Protein AF-F8DB50-F1 (afdb_monomer_lite)

Organism: Halopiger xanaduensis (strain DSM 18323 / JCM 14033 / SH-6) (NCBI:txid797210)

Foldseek 3Di:
DDADPVRHADWDKDWDVVLVVCLVVQHKDKDWDWDDDDPGDIDTPDIDIDGSVRQDDFDWDDPDVPPPTTMGIGGPVSGD

pLDDT: mean 90.79, std 8.89, range [62.22, 98.31]

Structure (mmCIF, N/CA/C/O backbone):
data_AF-F8DB50-F1
#
_entry.id   AF-F8DB50-F1
#
loop_
_atom_site.group_PDB
_atom_site.id
_atom_site.type_symbol
_atom_site.label_atom_id
_atom_site.label_alt_id
_atom_site.label_comp_id
_atom_site.label_asym_id
_atom_site.label_entity_id
_atom_site.label_seq_id
_atom_site.pdbx_PDB_ins_code
_atom_site.Cartn_x
_atom_site.Cartn_y
_atom_site.Cartn_z
_atom_site.occupancy
_atom_site.B_iso_or_equiv
_atom_site.auth_seq_id
_atom_site.auth_comp_id
_atom_site.auth_asym_id
_atom_site.auth_atom_id
_atom_site.pdbx_PDB_model_num
ATOM 1 N N . MET A 1 1 ? 7.032 8.369 -12.755 1.00 62.22 1 MET A N 1
ATOM 2 C CA . MET A 1 1 ? 6.412 7.327 -11.900 1.00 62.22 1 MET A CA 1
ATOM 3 C C . MET A 1 1 ? 6.455 6.015 -12.673 1.00 62.22 1 MET A C 1
ATOM 5 O O . MET A 1 1 ? 6.407 6.098 -13.892 1.00 62.22 1 MET A O 1
ATOM 9 N N . PRO A 1 2 ? 6.612 4.836 -12.046 1.00 70.06 2 PRO A N 1
ATOM 10 C CA . PRO A 1 2 ? 6.480 3.579 -12.775 1.00 70.06 2 PRO A CA 1
ATOM 11 C C . PRO A 1 2 ? 5.055 3.457 -13.315 1.00 70.06 2 PRO A C 1
ATOM 13 O O . PRO A 1 2 ? 4.084 3.637 -12.574 1.00 70.06 2 PRO A O 1
ATOM 16 N N . GLU A 1 3 ? 4.953 3.166 -14.602 1.00 75.75 3 GLU A N 1
ATOM 17 C CA . GLU A 1 3 ? 3.692 2.957 -15.300 1.00 75.75 3 GLU A CA 1
ATOM 18 C C . GLU A 1 3 ? 3.486 1.459 -15.511 1.00 75.75 3 GLU A C 1
ATOM 20 O O . GLU A 1 3 ? 4.430 0.690 -15.713 1.00 75.75 3 GLU A O 1
ATOM 25 N N . HIS A 1 4 ? 2.235 1.033 -15.429 1.00 72.25 4 HIS A N 1
ATOM 26 C CA . HIS A 1 4 ? 1.813 -0.272 -15.899 1.00 72.25 4 HIS A CA 1
ATOM 27 C C . HIS A 1 4 ? 1.964 -0.338 -17.424 1.00 72.25 4 HIS A C 1
ATOM 29 O O . HIS A 1 4 ? 1.982 0.680 -18.113 1.00 72.25 4 HIS A O 1
ATOM 35 N N . SER A 1 5 ? 1.996 -1.551 -17.976 1.00 72.19 5 SER A N 1
ATOM 36 C CA . SER A 1 5 ? 2.095 -1.779 -19.427 1.00 72.19 5 SER A CA 1
ATOM 37 C C . SER A 1 5 ? 0.964 -1.142 -20.248 1.00 72.19 5 SER A C 1
ATOM 39 O O . SER A 1 5 ? 1.102 -0.986 -21.455 1.00 72.19 5 SER A O 1
ATOM 41 N N . ASN A 1 6 ? -0.143 -0.765 -19.605 1.00 75.94 6 ASN A N 1
ATOM 42 C CA . ASN A 1 6 ? -1.279 -0.068 -20.205 1.00 75.94 6 ASN A CA 1
ATOM 43 C C . ASN A 1 6 ? -1.243 1.4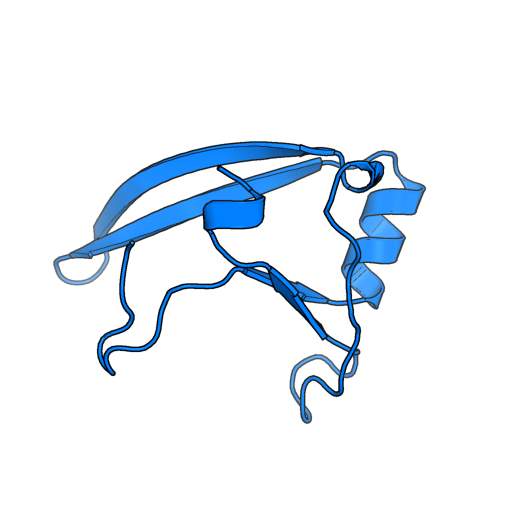64 -20.004 1.00 75.94 6 ASN A C 1
ATOM 45 O O . ASN A 1 6 ? -2.274 2.116 -20.160 1.00 75.94 6 ASN A O 1
ATOM 49 N N . GLY A 1 7 ? -0.099 2.029 -19.602 1.00 78.38 7 GLY A N 1
ATOM 50 C CA . GLY A 1 7 ? 0.101 3.469 -19.393 1.00 78.38 7 GLY A CA 1
ATOM 51 C C . GLY A 1 7 ? -0.520 4.030 -18.108 1.00 78.38 7 GLY A C 1
ATOM 52 O O . GLY A 1 7 ? -0.387 5.217 -17.830 1.00 78.38 7 GLY A O 1
ATOM 53 N N . GLN A 1 8 ? -1.199 3.207 -17.302 1.00 82.06 8 GLN A N 1
ATOM 54 C CA . GLN A 1 8 ? -1.751 3.651 -16.020 1.00 82.06 8 GLN A CA 1
ATOM 55 C C . GLN A 1 8 ? -0.656 3.728 -14.949 1.00 82.06 8 GLN A C 1
ATOM 57 O O . GLN A 1 8 ? 0.233 2.875 -14.921 1.00 82.06 8 GLN A O 1
ATOM 62 N N . PRO A 1 9 ? -0.716 4.687 -14.014 1.00 86.12 9 PRO A N 1
ATOM 63 C CA . PRO A 1 9 ? 0.251 4.758 -12.931 1.00 86.12 9 PRO A CA 1
ATOM 64 C C . PRO A 1 9 ? 0.132 3.550 -11.992 1.00 86.12 9 PRO A C 1
ATOM 66 O O . PRO A 1 9 ? -0.964 3.064 -11.686 1.00 86.12 9 PRO A O 1
ATOM 69 N N . GLY A 1 10 ? 1.280 3.101 -11.484 1.00 89.06 10 GLY A N 1
ATOM 70 C CA . GLY A 1 10 ? 1.323 2.101 -10.424 1.00 89.06 10 GLY A CA 1
ATOM 71 C C . GLY A 1 10 ? 0.616 2.567 -9.147 1.00 89.06 10 GLY A C 1
ATOM 72 O O . GLY A 1 10 ? 0.644 3.744 -8.785 1.00 89.06 10 GLY A O 1
ATOM 73 N N . ASN A 1 11 ? -0.015 1.625 -8.450 1.00 93.06 11 ASN A N 1
ATOM 74 C CA . ASN A 1 11 ? -0.636 1.842 -7.144 1.00 93.06 11 ASN A CA 1
ATOM 75 C C . ASN A 1 11 ? -0.412 0.634 -6.237 1.00 93.06 11 ASN A C 1
ATOM 77 O O . ASN A 1 11 ? -0.228 -0.491 -6.706 1.00 93.06 11 ASN A O 1
ATOM 81 N N . PHE A 1 12 ? -0.481 0.873 -4.934 1.00 94.25 12 PHE A N 1
ATOM 82 C CA . PHE A 1 12 ? -0.572 -0.186 -3.944 1.00 94.25 12 PHE A CA 1
ATOM 83 C C . PHE A 1 12 ? -2.035 -0.475 -3.644 1.00 94.25 12 PHE A C 1
ATOM 85 O O . PHE A 1 12 ? -2.834 0.446 -3.473 1.00 94.25 12 PHE A O 1
ATOM 92 N N . LYS A 1 13 ? -2.380 -1.758 -3.543 1.00 93.94 13 LYS A N 1
ATOM 93 C CA . LYS A 1 13 ? -3.687 -2.192 -3.057 1.00 93.94 13 LYS A CA 1
ATOM 94 C C . LYS A 1 13 ? -3.556 -2.663 -1.623 1.00 93.94 13 LYS A C 1
ATOM 96 O O . LYS A 1 13 ? -2.754 -3.548 -1.331 1.00 93.94 13 LYS A O 1
ATOM 101 N N . VAL A 1 14 ? -4.383 -2.103 -0.756 1.00 95.00 14 VAL A N 1
ATOM 102 C CA . VAL A 1 14 ? -4.584 -2.593 0.606 1.00 95.00 14 VAL A CA 1
ATOM 103 C C . VAL A 1 14 ? -6.007 -3.105 0.727 1.00 95.00 14 VAL A C 1
ATOM 105 O O . VAL A 1 14 ? -6.923 -2.567 0.112 1.00 95.00 14 VAL A O 1
ATOM 108 N N . TYR A 1 15 ? -6.184 -4.161 1.502 1.00 95.19 15 TYR A N 1
ATOM 109 C CA . TYR A 1 15 ? -7.461 -4.841 1.677 1.00 95.19 15 TYR A CA 1
ATOM 110 C C . TYR A 1 15 ? -7.903 -4.683 3.123 1.00 95.19 15 TYR A C 1
ATOM 112 O O . TYR A 1 15 ? -7.082 -4.857 4.029 1.00 95.19 15 TYR A O 1
ATOM 120 N N . ARG A 1 16 ? -9.176 -4.344 3.328 1.00 95.31 16 ARG A N 1
ATOM 121 C CA . ARG A 1 16 ? -9.694 -3.856 4.606 1.00 95.31 16 ARG A CA 1
ATOM 122 C C . ARG A 1 16 ? -9.461 -4.841 5.741 1.00 95.31 16 ARG A C 1
ATOM 124 O O . ARG A 1 16 ? -8.824 -4.475 6.722 1.00 95.31 16 ARG A O 1
ATOM 131 N N . GLU A 1 17 ? -9.876 -6.094 5.575 1.00 95.31 1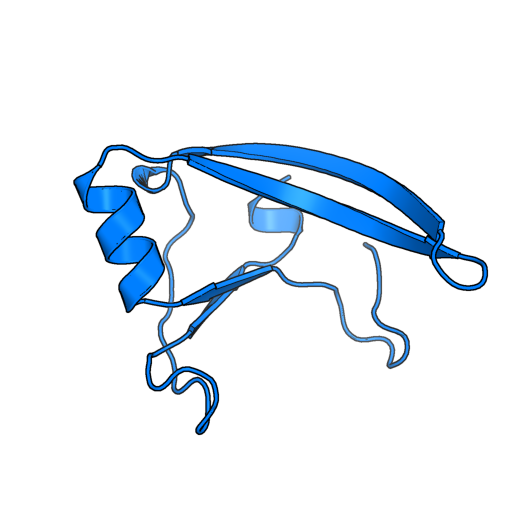7 GLU A N 1
ATOM 132 C CA . GLU A 1 17 ? -9.744 -7.117 6.622 1.00 95.31 17 GLU A CA 1
ATOM 133 C C . GLU A 1 17 ? -8.288 -7.287 7.095 1.00 95.31 17 GLU A C 1
ATOM 135 O O . GLU A 1 17 ? -7.992 -7.284 8.294 1.00 95.31 17 GLU A O 1
ATOM 140 N N . TYR A 1 18 ? -7.349 -7.377 6.150 1.00 95.25 18 TYR A N 1
ATOM 141 C CA . TYR A 1 18 ? -5.932 -7.553 6.466 1.00 95.25 18 TYR A CA 1
ATOM 142 C C . TYR A 1 18 ? -5.305 -6.283 7.036 1.00 95.25 18 TYR A C 1
ATOM 144 O O . TYR A 1 18 ? -4.471 -6.370 7.935 1.00 95.25 18 TYR A O 1
ATOM 152 N N . HIS A 1 19 ? -5.705 -5.111 6.539 1.00 96.69 19 HIS A N 1
ATOM 153 C CA . HIS A 1 19 ? -5.260 -3.832 7.078 1.00 96.69 19 HIS A CA 1
ATOM 154 C C . HIS A 1 19 ? -5.701 -3.657 8.531 1.00 96.69 19 HIS A C 1
ATOM 156 O O . HIS A 1 19 ? -4.890 -3.307 9.383 1.00 96.69 19 HIS A O 1
ATOM 162 N N . GLU A 1 20 ? -6.961 -3.962 8.835 1.00 96.56 20 GLU A N 1
ATOM 163 C CA . GLU A 1 20 ? -7.491 -3.905 10.193 1.00 96.56 20 GLU A CA 1
ATOM 164 C C . GLU A 1 20 ? -6.781 -4.902 11.114 1.00 96.56 20 GLU A C 1
ATOM 166 O O . GLU A 1 20 ? -6.421 -4.548 12.237 1.00 96.56 20 GLU A O 1
ATOM 171 N N . LYS A 1 21 ? -6.508 -6.125 10.638 1.00 97.06 21 LYS A N 1
ATOM 172 C CA . LYS A 1 21 ? -5.696 -7.094 11.387 1.00 97.06 21 LYS A CA 1
ATOM 173 C C . LYS A 1 21 ? -4.299 -6.546 11.671 1.00 97.06 21 LYS A C 1
ATOM 175 O O . LYS A 1 21 ? -3.855 -6.602 12.810 1.00 97.06 21 LYS A O 1
ATOM 180 N N . LEU A 1 22 ? -3.627 -5.992 10.664 1.00 97.31 22 LEU A N 1
ATOM 181 C CA . LEU A 1 22 ? -2.285 -5.436 10.814 1.00 97.31 22 LEU A CA 1
ATOM 182 C C . LEU A 1 22 ? -2.274 -4.252 11.793 1.00 97.31 22 LEU A C 1
ATOM 184 O O . LEU A 1 22 ? -1.405 -4.189 12.656 1.00 97.31 22 LEU A O 1
ATOM 188 N N . ARG A 1 23 ? -3.275 -3.363 11.725 1.00 96.62 23 ARG A N 1
ATOM 189 C CA . ARG A 1 23 ? -3.440 -2.247 12.668 1.00 96.62 23 ARG A CA 1
ATOM 190 C C . ARG A 1 23 ? -3.664 -2.700 14.106 1.00 96.62 23 ARG A C 1
ATOM 192 O O . ARG A 1 23 ? -3.104 -2.084 15.001 1.00 96.62 23 ARG A O 1
ATOM 199 N N . ARG A 1 24 ? -4.454 -3.756 14.337 1.00 97.88 24 ARG A N 1
ATOM 200 C CA . ARG A 1 24 ? -4.687 -4.308 15.688 1.00 97.88 24 ARG A CA 1
ATOM 201 C C . ARG A 1 24 ? -3.422 -4.854 16.355 1.00 97.88 24 ARG A C 1
ATOM 203 O O . ARG A 1 24 ? -3.427 -5.051 17.563 1.00 97.88 24 ARG A O 1
ATOM 210 N N . HIS A 1 25 ? -2.373 -5.112 15.579 1.00 97.94 25 HIS A N 1
ATOM 211 C CA . HIS A 1 25 ? -1.100 -5.646 16.057 1.00 97.94 25 HIS A CA 1
ATOM 2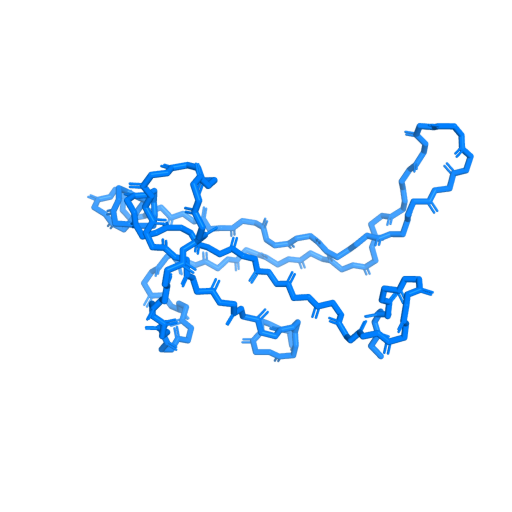12 C C . HIS A 1 25 ? 0.060 -4.652 15.898 1.00 97.94 25 HIS A C 1
ATOM 214 O O . HIS A 1 25 ? 1.205 -5.088 15.817 1.00 97.94 25 HIS A O 1
ATOM 220 N N . ASP A 1 26 ? -0.224 -3.347 15.782 1.00 97.38 26 ASP A N 1
ATOM 221 C CA . ASP A 1 26 ? 0.788 -2.297 15.562 1.00 97.38 26 ASP A CA 1
ATOM 222 C C . ASP A 1 26 ? 1.756 -2.620 14.408 1.00 97.38 26 ASP A C 1
ATOM 224 O O . ASP A 1 26 ? 2.952 -2.317 14.426 1.00 97.38 26 ASP A O 1
ATOM 228 N N . GLY A 1 27 ? 1.220 -3.290 13.388 1.00 98.06 27 GLY A N 1
ATOM 229 C CA . GLY A 1 27 ? 1.995 -3.853 12.301 1.00 98.06 27 GLY A CA 1
ATOM 230 C C . GLY A 1 27 ? 2.453 -2.818 11.278 1.00 98.06 27 GLY A C 1
ATOM 231 O O . GLY A 1 27 ? 2.007 -1.667 11.238 1.00 98.06 27 GLY A O 1
ATOM 232 N N . TRP A 1 28 ? 3.344 -3.271 10.401 1.00 98.31 28 TRP A N 1
ATOM 233 C CA . TRP A 1 28 ? 4.018 -2.449 9.403 1.00 98.31 28 TRP A CA 1
ATOM 234 C C . TRP A 1 28 ? 3.794 -2.994 7.997 1.00 98.31 28 TRP A C 1
ATOM 236 O O . TRP A 1 28 ? 3.773 -4.206 7.778 1.00 98.31 28 TRP A O 1
ATOM 246 N N . TYR A 1 29 ? 3.678 -2.087 7.035 1.00 98.19 29 TYR A N 1
ATOM 247 C CA . TYR A 1 29 ? 3.819 -2.397 5.621 1.00 98.19 29 TYR A CA 1
ATOM 248 C C . TYR A 1 29 ? 5.272 -2.220 5.195 1.00 98.19 29 TYR A C 1
ATOM 250 O O . TYR A 1 29 ? 5.932 -1.280 5.633 1.00 98.19 29 TYR A O 1
ATOM 258 N N . CYS A 1 30 ? 5.732 -3.079 4.289 1.00 97.69 30 CYS A N 1
ATOM 259 C CA . CYS A 1 30 ? 6.892 -2.818 3.446 1.00 97.69 30 CYS A CA 1
ATOM 260 C C . CYS A 1 30 ? 6.385 -2.638 2.012 1.00 97.69 30 CYS A C 1
ATOM 262 O O . CYS A 1 30 ? 5.951 -3.600 1.374 1.00 97.69 30 CYS A O 1
ATOM 264 N N . PHE A 1 31 ? 6.361 -1.395 1.534 1.00 97.12 31 PHE A N 1
ATOM 265 C CA . PHE A 1 31 ? 5.976 -1.091 0.161 1.00 97.12 31 PHE A CA 1
ATOM 266 C C . PHE A 1 31 ? 7.184 -1.233 -0.743 1.00 97.12 31 PHE A C 1
ATOM 268 O O . PHE A 1 31 ? 8.214 -0.624 -0.476 1.00 97.12 31 PHE A O 1
ATOM 275 N N . VAL A 1 32 ? 7.038 -1.991 -1.827 1.00 96.25 32 VAL A N 1
ATOM 276 C CA . VAL A 1 32 ? 8.112 -2.233 -2.793 1.00 96.25 32 VAL A CA 1
ATOM 277 C C . VAL A 1 32 ? 7.624 -1.850 -4.181 1.00 96.25 32 VAL A C 1
ATOM 279 O O . VAL A 1 32 ? 6.663 -2.419 -4.699 1.00 96.25 32 VAL A O 1
ATOM 282 N N . VAL A 1 33 ? 8.303 -0.885 -4.791 1.00 94.38 33 VAL A N 1
ATOM 283 C CA . VAL A 1 33 ? 8.163 -0.558 -6.208 1.00 94.38 33 VAL A CA 1
ATOM 284 C C . VAL A 1 33 ? 9.219 -1.338 -6.964 1.00 94.38 33 VAL A C 1
ATOM 286 O O . VAL A 1 33 ? 10.403 -1.250 -6.642 1.00 94.38 33 VAL A O 1
ATOM 289 N N . TYR A 1 34 ? 8.810 -2.076 -7.988 1.00 92.94 34 TYR A N 1
ATOM 290 C CA . TYR A 1 34 ? 9.706 -2.981 -8.686 1.00 92.94 34 TYR A CA 1
ATOM 291 C C . TYR A 1 34 ? 9.535 -2.939 -10.203 1.00 92.94 34 TYR A C 1
ATOM 293 O O . TYR A 1 34 ? 8.482 -2.560 -10.716 1.00 92.94 34 TYR A O 1
ATOM 301 N N . ARG A 1 35 ? 10.575 -3.369 -10.924 1.00 90.94 35 ARG A N 1
ATOM 302 C CA . ARG A 1 35 ? 10.546 -3.592 -12.372 1.00 90.94 35 ARG A CA 1
ATOM 303 C C . ARG A 1 35 ? 10.834 -5.070 -12.670 1.00 90.94 35 ARG A C 1
ATOM 305 O O . ARG A 1 35 ? 11.943 -5.520 -12.372 1.00 90.94 35 ARG A O 1
ATOM 312 N N . PRO A 1 36 ? 9.877 -5.828 -13.233 1.00 90.50 36 PRO A N 1
ATOM 313 C CA . PRO A 1 36 ? 10.129 -7.206 -13.646 1.00 90.50 36 PRO A CA 1
ATOM 314 C C . PRO A 1 36 ? 11.074 -7.247 -14.857 1.00 90.50 36 PRO A C 1
ATOM 316 O O . PRO A 1 36 ? 11.041 -6.350 -15.701 1.00 90.50 36 PRO A O 1
ATOM 319 N N . HIS A 1 37 ? 11.911 -8.280 -14.956 1.00 89.88 37 HIS A N 1
ATOM 320 C CA . HIS A 1 37 ? 12.775 -8.527 -16.115 1.00 89.88 37 HIS A CA 1
ATOM 321 C C . HIS A 1 37 ? 13.132 -10.013 -16.257 1.00 89.88 37 HIS A C 1
ATOM 323 O O . HIS A 1 37 ? 13.202 -10.761 -15.282 1.00 89.88 37 HIS A O 1
ATOM 329 N N . GLY A 1 38 ? 13.408 -10.455 -17.486 1.00 91.25 38 GLY A N 1
ATOM 330 C CA . GLY A 1 38 ? 13.630 -11.875 -17.770 1.00 91.25 38 GLY A CA 1
ATOM 331 C C . GLY A 1 38 ? 12.402 -12.731 -17.432 1.00 91.25 38 GLY A C 1
ATOM 332 O O . GLY A 1 38 ? 11.275 -12.242 -17.438 1.00 91.25 38 GLY A O 1
ATOM 333 N N . ARG A 1 39 ? 12.612 -14.022 -17.146 1.00 91.62 39 ARG A N 1
ATOM 334 C CA . ARG A 1 39 ? 11.514 -14.969 -16.871 1.00 91.62 39 ARG A CA 1
ATOM 335 C C . ARG A 1 39 ? 10.958 -14.871 -15.446 1.00 91.62 39 ARG A C 1
ATOM 337 O O . ARG A 1 39 ? 9.772 -15.093 -15.239 1.00 91.62 39 ARG A O 1
ATOM 344 N N . SER A 1 40 ? 11.814 -14.576 -14.473 1.00 90.06 40 SER A N 1
ATOM 345 C CA . SER A 1 40 ? 11.467 -14.557 -13.043 1.00 90.06 40 SER A CA 1
ATOM 346 C C . SER A 1 40 ? 12.243 -13.496 -12.257 1.00 90.06 40 SER A C 1
ATOM 348 O O . SER A 1 40 ? 12.257 -13.525 -11.030 1.00 90.06 40 SER A O 1
ATOM 350 N N . GLY A 1 41 ? 12.945 -12.599 -12.956 1.00 94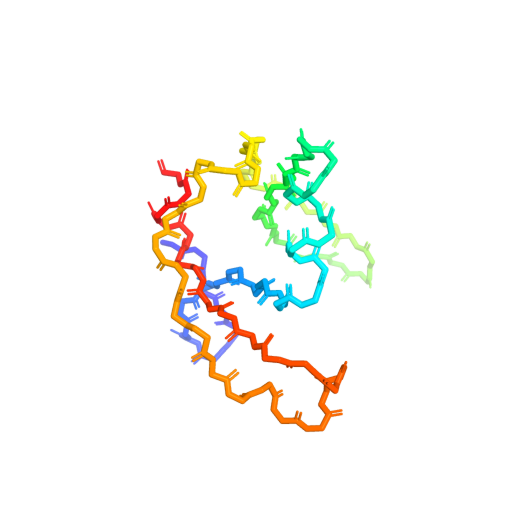.88 41 GLY A N 1
ATOM 351 C CA . GLY A 1 41 ? 13.778 -11.572 -12.350 1.00 94.88 41 GLY A CA 1
ATOM 352 C C . GLY A 1 41 ? 12.982 -10.330 -11.972 1.00 94.88 41 GLY A C 1
ATOM 353 O O . GLY A 1 41 ? 11.954 -9.997 -12.570 1.00 94.88 41 GLY A O 1
ATOM 354 N N . LEU A 1 42 ? 13.497 -9.633 -10.970 1.00 95.06 42 LEU A N 1
ATOM 355 C CA . LEU A 1 42 ? 12.932 -8.409 -10.446 1.00 95.06 42 LEU A CA 1
ATOM 356 C C . LEU A 1 42 ? 14.050 -7.478 -9.992 1.00 95.06 42 LEU A C 1
ATOM 358 O O . LEU A 1 42 ? 14.931 -7.897 -9.249 1.00 95.06 42 LEU A O 1
ATOM 362 N N . THR A 1 43 ? 13.958 -6.203 -10.353 1.00 94.94 43 THR A N 1
ATOM 363 C CA . THR A 1 43 ? 14.765 -5.146 -9.738 1.00 94.94 43 THR A CA 1
ATOM 364 C C . THR A 1 43 ? 13.879 -4.309 -8.821 1.00 94.94 43 THR A C 1
ATOM 366 O O . THR A 1 43 ? 12.870 -3.761 -9.274 1.00 94.94 43 THR A O 1
ATOM 369 N N . VAL A 1 44 ? 14.248 -4.191 -7.543 1.00 94.62 44 VAL A N 1
ATOM 370 C CA . VAL A 1 44 ? 13.621 -3.226 -6.627 1.00 94.62 44 VAL A CA 1
ATOM 371 C C . VAL A 1 44 ? 14.076 -1.822 -7.014 1.00 94.62 44 VAL A C 1
ATOM 373 O O . VAL A 1 44 ? 15.264 -1.564 -7.172 1.00 94.62 44 VAL A O 1
ATOM 376 N N . VAL A 1 45 ? 13.116 -0.924 -7.205 1.00 93.88 45 VAL A N 1
ATOM 377 C CA . VAL A 1 45 ? 13.354 0.470 -7.601 1.00 93.88 45 VAL A CA 1
ATOM 378 C C . VAL A 1 45 ? 13.308 1.390 -6.384 1.00 93.88 45 VAL A C 1
ATOM 380 O O . VAL A 1 45 ? 14.116 2.307 -6.281 1.00 93.88 45 VAL A O 1
ATOM 383 N N . LYS A 1 46 ? 12.350 1.161 -5.478 1.00 95.06 46 LYS A N 1
ATOM 384 C CA . LYS A 1 46 ? 12.218 1.848 -4.189 1.00 95.06 46 LYS A CA 1
ATOM 385 C C . LYS A 1 46 ? 11.540 0.923 -3.188 1.00 95.06 46 LYS A C 1
ATOM 387 O O . LYS A 1 46 ? 10.628 0.186 -3.571 1.00 95.06 46 LYS A O 1
ATOM 392 N N . AS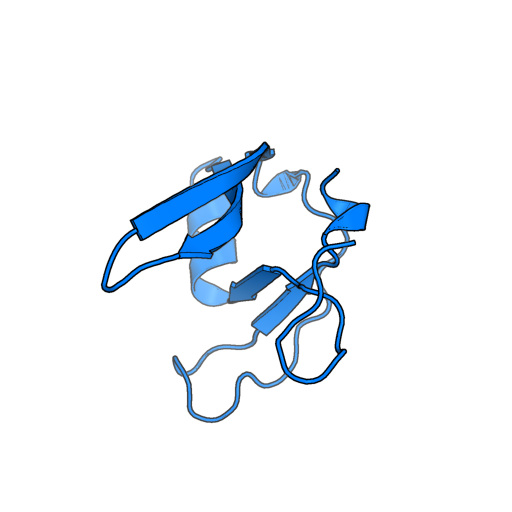P A 1 47 ? 11.900 1.046 -1.921 1.00 96.81 47 ASP A N 1
ATOM 393 C CA . ASP A 1 47 ? 11.156 0.456 -0.817 1.00 96.81 47 ASP A CA 1
ATOM 394 C C . ASP A 1 47 ? 11.005 1.433 0.354 1.00 96.81 47 ASP A C 1
ATOM 396 O O . ASP A 1 47 ? 11.762 2.399 0.485 1.00 96.81 47 ASP A O 1
ATOM 400 N N . LYS A 1 48 ? 9.948 1.244 1.147 1.00 97.50 48 LYS A N 1
ATOM 401 C CA . LYS A 1 48 ? 9.698 2.024 2.362 1.00 97.50 48 LYS A CA 1
ATOM 402 C C . LYS A 1 48 ? 8.855 1.231 3.345 1.00 97.50 48 LYS A C 1
ATOM 404 O O . LYS A 1 48 ? 7.823 0.662 2.978 1.00 97.50 48 LYS A O 1
ATOM 409 N N . MET A 1 49 ? 9.265 1.256 4.611 1.00 98.00 49 MET A N 1
ATOM 410 C CA . MET A 1 49 ? 8.453 0.758 5.715 1.00 98.00 49 MET A CA 1
ATOM 411 C C . MET A 1 49 ? 7.541 1.860 6.257 1.00 98.00 49 MET A C 1
ATOM 413 O O . MET A 1 49 ? 7.984 2.986 6.476 1.00 98.00 49 MET A O 1
ATOM 417 N N . VAL A 1 50 ? 6.266 1.538 6.480 1.00 97.69 50 VAL A N 1
ATOM 418 C CA . VAL A 1 50 ? 5.265 2.472 7.023 1.00 97.69 50 VAL A CA 1
ATOM 419 C C . VAL A 1 50 ? 4.406 1.736 8.044 1.00 97.69 50 VAL A C 1
ATOM 421 O O . VAL A 1 50 ? 3.917 0.639 7.758 1.00 97.69 50 VAL A O 1
ATOM 424 N N . ARG A 1 51 ? 4.199 2.316 9.233 1.00 97.75 51 ARG A N 1
ATOM 425 C CA . ARG A 1 51 ? 3.255 1.748 10.205 1.00 97.75 51 ARG A CA 1
ATOM 426 C C . ARG A 1 51 ? 1.861 1.739 9.611 1.00 97.75 51 ARG A C 1
ATOM 428 O O . ARG A 1 51 ? 1.454 2.688 8.947 1.00 97.75 51 ARG A O 1
ATOM 435 N N . ALA A 1 52 ? 1.083 0.706 9.909 1.00 97.44 52 ALA A N 1
ATOM 436 C CA . ALA A 1 52 ? -0.290 0.627 9.429 1.00 97.44 52 ALA A CA 1
ATOM 437 C C . ALA A 1 52 ? -1.148 1.821 9.903 1.00 97.44 52 ALA A C 1
ATOM 439 O O . ALA A 1 52 ? -2.103 2.191 9.224 1.00 97.44 52 ALA A O 1
ATOM 440 N N . CYS A 1 53 ? -0.803 2.447 11.034 1.00 96.31 53 CYS A N 1
ATOM 441 C CA . CYS A 1 53 ? -1.473 3.648 11.531 1.00 96.31 53 CYS A CA 1
ATOM 442 C C . CYS A 1 53 ? -1.078 4.956 10.826 1.00 96.31 53 CYS A C 1
ATOM 444 O O . CYS A 1 53 ? -1.855 5.903 10.906 1.00 96.31 53 CYS A O 1
ATOM 446 N N . ASP A 1 54 ? 0.055 4.986 10.118 1.00 96.81 54 ASP A N 1
ATOM 447 C CA . ASP A 1 54 ? 0.589 6.175 9.439 1.00 96.81 54 ASP A CA 1
ATOM 448 C C . ASP A 1 54 ? 0.223 6.216 7.943 1.00 96.81 54 ASP A C 1
ATOM 450 O O . ASP A 1 54 ? 0.669 7.102 7.214 1.00 96.81 54 ASP A O 1
ATOM 454 N N . LEU A 1 55 ? -0.562 5.248 7.452 1.00 94.88 55 LEU A N 1
ATOM 455 C CA . LEU A 1 55 ? -1.043 5.277 6.072 1.00 94.88 55 LEU A CA 1
ATOM 456 C C . LEU A 1 55 ? -1.961 6.487 5.823 1.00 94.88 55 LEU A C 1
ATOM 458 O O . LEU A 1 55 ? -2.708 6.886 6.722 1.00 94.88 55 LEU A O 1
ATOM 462 N N . PRO A 1 56 ? -1.971 7.031 4.589 1.00 90.75 56 PRO A N 1
ATOM 463 C CA . PRO A 1 56 ? -2.920 8.069 4.203 1.00 90.75 56 PRO A CA 1
ATOM 464 C C . PRO A 1 56 ? -4.364 7.577 4.347 1.00 90.75 56 PRO A C 1
ATOM 466 O O . PRO A 1 56 ? -4.629 6.375 4.428 1.00 90.75 56 PRO A O 1
ATOM 469 N N . LEU A 1 57 ? -5.320 8.512 4.339 1.00 91.00 57 LEU A N 1
ATOM 470 C CA . LEU A 1 57 ? -6.741 8.187 4.447 1.00 91.00 57 LEU A CA 1
ATOM 471 C C . LEU A 1 57 ? -7.164 7.175 3.368 1.00 91.00 57 LEU A C 1
ATOM 473 O O . LEU A 1 57 ? -7.200 7.485 2.176 1.00 91.00 57 LEU A O 1
ATOM 477 N N . LEU A 1 58 ? -7.533 5.971 3.806 1.00 93.94 58 LEU A N 1
ATOM 478 C CA . LEU A 1 58 ? -7.934 4.880 2.925 1.00 93.94 58 LEU A CA 1
ATOM 479 C C . LEU A 1 58 ? -9.416 4.999 2.564 1.00 93.94 58 LEU A C 1
ATOM 481 O O . LEU A 1 58 ? -10.287 4.980 3.434 1.00 93.94 58 LEU A O 1
ATOM 485 N N . ARG A 1 59 ? -9.705 5.092 1.263 1.00 94.00 59 ARG A N 1
ATOM 486 C CA . ARG A 1 59 ? -11.072 5.061 0.726 1.00 94.00 59 ARG A CA 1
ATOM 487 C C . ARG A 1 59 ? -11.405 3.660 0.224 1.00 94.00 59 ARG A C 1
ATOM 489 O O . ARG A 1 59 ? -11.008 3.270 -0.879 1.00 94.00 59 ARG A O 1
ATOM 496 N N . TRP A 1 60 ? -12.114 2.913 1.064 1.00 94.81 60 TRP A N 1
ATOM 497 C CA . TRP A 1 60 ? -12.567 1.558 0.772 1.00 94.81 60 TRP A CA 1
ATOM 498 C C . TRP A 1 60 ? -13.606 1.550 -0.349 1.00 94.81 60 TRP A C 1
ATOM 500 O O . TRP A 1 60 ? -14.478 2.412 -0.419 1.00 94.81 60 TRP A O 1
ATOM 510 N N . HIS A 1 61 ? -13.476 0.589 -1.251 1.00 91.50 61 HIS A N 1
ATOM 511 C CA . HIS A 1 61 ? -14.420 0.318 -2.324 1.00 91.50 61 HIS A CA 1
ATOM 512 C C . HIS A 1 61 ? -14.440 -1.182 -2.617 1.00 91.50 61 HIS A C 1
ATOM 514 O O . HIS A 1 61 ? -13.504 -1.909 -2.265 1.00 91.50 61 HIS A O 1
ATOM 520 N N . GLY A 1 62 ? -15.501 -1.651 -3.277 1.00 86.81 62 GLY A N 1
ATOM 521 C CA . GLY A 1 62 ? -15.640 -3.058 -3.647 1.00 86.81 62 GLY A CA 1
ATOM 522 C C . GLY A 1 62 ? -14.402 -3.575 -4.390 1.00 86.81 62 GLY A C 1
ATOM 523 O O . GLY A 1 62 ? -13.964 -2.990 -5.384 1.00 86.81 62 GLY A O 1
ATOM 524 N N . GLY A 1 63 ? -13.821 -4.671 -3.893 1.00 68.19 63 GLY A N 1
ATOM 525 C CA . GLY A 1 63 ? -12.660 -5.342 -4.486 1.00 68.19 63 GLY A CA 1
ATOM 526 C C . GLY A 1 63 ? -12.979 -6.219 -5.704 1.00 68.19 63 GLY A C 1
ATOM 527 O O . GLY A 1 63 ? -12.063 -6.805 -6.282 1.00 68.19 63 GLY A O 1
ATOM 528 N N . GLY A 1 64 ? -14.258 -6.305 -6.093 1.00 67.50 64 GLY A N 1
ATOM 529 C CA . GLY A 1 64 ? -14.804 -7.417 -6.882 1.00 67.50 64 GLY A CA 1
ATOM 530 C C . GLY A 1 64 ? -14.909 -8.697 -6.040 1.00 67.50 64 GLY A C 1
ATOM 531 O O . GLY A 1 64 ? -14.699 -8.650 -4.829 1.00 67.50 64 GLY A O 1
ATOM 532 N N . ASP A 1 65 ? -15.138 -9.853 -6.673 1.00 69.88 65 ASP A N 1
ATOM 533 C CA . ASP A 1 65 ? -15.103 -11.177 -6.005 1.00 69.88 65 ASP A CA 1
ATOM 534 C C . ASP A 1 65 ? -13.691 -11.588 -5.538 1.00 69.88 65 ASP A C 1
ATOM 536 O O . ASP A 1 65 ? -13.459 -12.676 -5.007 1.00 69.88 65 ASP A O 1
ATOM 540 N N . HIS A 1 66 ? -12.700 -10.717 -5.726 1.00 65.75 66 HIS A N 1
ATOM 541 C CA . HIS A 1 66 ? -11.332 -10.971 -5.326 1.00 65.75 66 HIS A CA 1
ATOM 542 C C . HIS A 1 66 ? -11.162 -10.698 -3.824 1.00 65.75 66 HIS A C 1
ATOM 544 O O . HIS A 1 66 ? -11.193 -9.551 -3.384 1.00 65.75 66 HIS A O 1
ATOM 550 N N . ARG A 1 67 ? -10.922 -11.767 -3.049 1.00 78.56 67 ARG A N 1
ATOM 551 C CA . ARG A 1 67 ? -10.639 -11.784 -1.593 1.00 78.56 67 ARG A CA 1
ATOM 552 C C . ARG A 1 67 ? -11.825 -11.534 -0.654 1.00 78.56 67 ARG A C 1
ATOM 554 O O . ARG A 1 67 ? -11.613 -11.581 0.550 1.00 78.56 67 ARG A O 1
ATOM 561 N N . GLY A 1 68 ? -13.034 -11.288 -1.165 1.00 86.06 68 GLY A N 1
ATOM 562 C CA . GLY A 1 68 ? -14.238 -11.146 -0.331 1.00 86.06 68 GLY A CA 1
ATOM 563 C C . GLY A 1 68 ?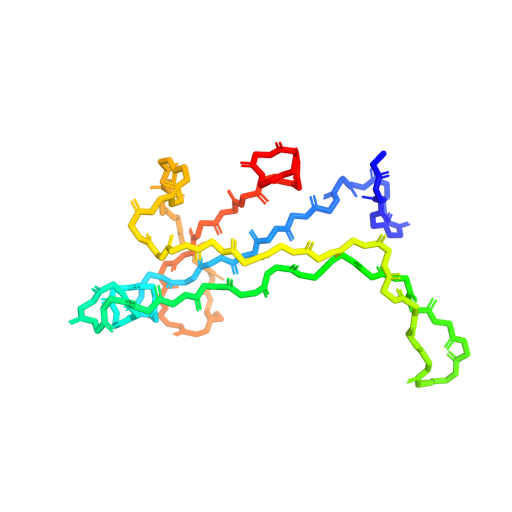 -14.196 -9.975 0.663 1.00 86.06 68 GLY A C 1
ATOM 564 O O . GLY A 1 68 ? -14.894 -9.998 1.671 1.00 86.06 68 GLY A O 1
ATOM 565 N N . THR A 1 69 ? -13.365 -8.961 0.408 1.00 91.50 69 THR A N 1
ATOM 566 C CA . THR A 1 69 ? -13.185 -7.795 1.283 1.00 91.50 69 THR A CA 1
ATOM 567 C C . THR A 1 69 ? -12.999 -6.527 0.453 1.00 91.50 69 THR A C 1
ATOM 569 O O . THR A 1 69 ? -12.611 -6.575 -0.718 1.00 91.50 69 THR A O 1
ATOM 572 N N . GLU A 1 70 ? -13.280 -5.373 1.049 1.00 94.56 70 GLU A N 1
ATOM 573 C CA . GLU A 1 70 ? -13.075 -4.083 0.398 1.00 94.56 70 GLU A CA 1
ATOM 574 C C . GLU A 1 70 ? -11.583 -3.802 0.190 1.00 94.56 70 GLU A C 1
ATOM 576 O O . GLU A 1 70 ? -10.724 -4.249 0.956 1.00 94.56 70 GLU A O 1
ATOM 581 N N . GLN A 1 71 ? -11.266 -3.017 -0.836 1.00 95.62 71 GLN A N 1
ATOM 582 C CA . GLN A 1 71 ? -9.905 -2.579 -1.125 1.00 95.62 71 GLN A CA 1
ATOM 583 C C . GLN A 1 71 ? -9.810 -1.053 -1.138 1.00 95.62 71 GLN A C 1
ATOM 585 O O . GLN A 1 71 ? -10.782 -0.358 -1.423 1.00 95.62 71 GLN A O 1
ATOM 590 N N . ALA A 1 72 ? -8.620 -0.530 -0.875 1.00 95.69 72 ALA A N 1
ATOM 591 C CA . ALA A 1 72 ? -8.251 0.849 -1.151 1.00 95.69 72 ALA A CA 1
ATOM 592 C C . ALA A 1 72 ? -6.993 0.862 -2.026 1.00 95.69 72 ALA A C 1
ATOM 594 O O . ALA A 1 72 ? -6.149 -0.035 -1.947 1.00 95.69 72 ALA A O 1
ATOM 595 N N . LYS A 1 73 ? -6.882 1.881 -2.880 1.00 94.69 73 LYS A N 1
ATOM 596 C CA . LYS A 1 73 ? -5.700 2.121 -3.710 1.00 94.69 73 LYS A CA 1
ATOM 597 C C . LYS A 1 73 ? -4.935 3.302 -3.135 1.00 94.69 73 LYS A C 1
ATOM 599 O O . LYS A 1 73 ? -5.544 4.327 -2.845 1.00 94.69 73 LYS A O 1
ATOM 604 N N . ILE A 1 74 ? -3.625 3.153 -3.004 1.00 94.81 74 ILE A N 1
ATOM 605 C CA . ILE A 1 74 ? -2.706 4.200 -2.555 1.00 94.81 74 ILE A CA 1
ATOM 606 C C . ILE A 1 74 ? -1.781 4.508 -3.727 1.00 94.81 74 ILE A C 1
ATOM 608 O O . ILE A 1 74 ? -1.225 3.580 -4.329 1.00 94.81 74 ILE A O 1
ATOM 612 N N . SER A 1 75 ? -1.636 5.781 -4.090 1.00 93.62 75 SER A N 1
ATOM 613 C CA . SER A 1 75 ? -0.685 6.144 -5.138 1.00 93.62 75 SER A CA 1
ATOM 614 C C . SER A 1 75 ? 0.745 5.935 -4.634 1.00 93.62 75 SER A C 1
ATOM 616 O O . SER A 1 75 ? 1.019 6.017 -3.437 1.00 93.62 75 SER A O 1
ATOM 618 N N . ILE A 1 76 ? 1.688 5.665 -5.539 1.00 93.12 76 ILE A N 1
ATOM 619 C CA . ILE A 1 76 ? 3.096 5.515 -5.142 1.00 93.12 76 ILE A CA 1
ATOM 620 C C . ILE A 1 76 ? 3.623 6.808 -4.490 1.00 93.12 76 ILE A C 1
ATOM 622 O O . ILE A 1 76 ? 4.391 6.728 -3.537 1.00 93.12 76 ILE A O 1
ATOM 626 N N . GLY A 1 77 ? 3.180 7.980 -4.960 1.00 92.38 77 GLY A N 1
ATOM 627 C CA . GLY A 1 77 ? 3.591 9.281 -4.415 1.00 92.38 77 GLY A CA 1
ATOM 628 C C . GLY A 1 77 ? 3.042 9.588 -3.020 1.00 92.38 77 GLY A C 1
ATOM 629 O O . GLY A 1 77 ? 3.650 10.359 -2.296 1.00 92.38 77 GLY A O 1
ATOM 630 N N . ASP A 1 78 ? 1.943 8.956 -2.597 1.00 94.00 78 ASP A N 1
ATOM 631 C CA . ASP A 1 78 ? 1.440 9.132 -1.224 1.00 94.00 78 ASP A CA 1
ATOM 632 C C . ASP A 1 78 ? 2.272 8.341 -0.199 1.00 94.00 78 ASP A C 1
ATOM 634 O O . ASP A 1 78 ? 2.155 8.556 1.007 1.00 94.00 78 ASP A O 1
ATOM 638 N N . VAL A 1 79 ? 3.100 7.398 -0.665 1.00 94.19 79 VAL A N 1
ATOM 639 C CA . VAL A 1 79 ? 4.030 6.633 0.178 1.00 94.19 79 VAL A CA 1
ATOM 640 C C . VAL A 1 79 ? 5.431 7.248 0.159 1.00 94.19 79 VAL A C 1
ATOM 642 O O . VAL A 1 79 ? 6.075 7.282 1.209 1.00 94.19 79 VAL A O 1
ATOM 645 N N . PHE A 1 80 ? 5.914 7.714 -0.997 1.00 92.38 80 PHE A N 1
ATOM 646 C CA . PHE A 1 80 ? 7.290 8.183 -1.226 1.00 92.38 80 PHE A CA 1
ATOM 647 C C . PHE A 1 80 ? 7.364 9.669 -1.541 1.00 92.38 80 PHE A C 1
ATOM 649 O O . PHE A 1 80 ? 8.180 10.336 -0.870 1.00 92.38 80 PHE A O 1
#

InterPro domains:
  IPR058715 PD-(D/E)XK nuclease related [PF25941] (1-80)

Secondary structure (DSSP, 8-state):
-PBPTTSPBPEEEEEHHHHHHHHHTT-EEEEEEEEEETTTEEEEEEEEEEEGGGS-----B---SSTTS-EEEEEHHHH-

Sequence (80 aa):
MPEHSNGQPGNFKVYREYHEKLRRHDGWYCFVVYRPHGRSGLTVVKDKMVRACDLPLLRWHGGGDHRGTEQAKISIGDVF

Radius of gyration: 13.75 Å; chains: 1; bounding box: 30×24×36 Å